Protein AF-A0A7C2M1I0-F1 (afdb_monomer)

Organism: NCBI:txid390640

Sequence (74 aa):
MREYKSFKEIERDLQLLKLQKEIDKEKILLNYNQTKESLSPKRLLKSAAGSIFKNALILKGATKVLGFIGDKWK

Foldseek 3Di:
DDDDPDPVVVVVVVVVVVVVVVVVVVVVVVCVVVVCVCPPVVNVVVVVVVVVVVVVVVVVVVVVVVVVVVVVVD

Radius of gyration: 28.97 Å; Cα contacts (8 Å, |Δi|>4): 6; chains: 1; bounding box: 58×34×72 Å

Structure (mmCIF, N/CA/C/O backbone):
data_AF-A0A7C2M1I0-F1
#
_entry.id   AF-A0A7C2M1I0-F1
#
loop_
_atom_site.group_PDB
_atom_site.id
_atom_site.type_symbol
_atom_site.label_atom_id
_atom_site.label_alt_id
_atom_site.label_comp_id
_atom_site.label_asym_id
_atom_site.label_entity_id
_atom_site.label_seq_id
_atom_site.pdbx_PDB_ins_code
_atom_site.Cartn_x
_atom_site.Cartn_y
_atom_site.Cartn_z
_atom_site.occupancy
_atom_site.B_iso_or_equiv
_atom_site.auth_seq_id
_atom_site.auth_comp_id
_atom_site.auth_asym_id
_atom_site.auth_atom_id
_atom_site.pdbx_PDB_model_num
ATOM 1 N N . MET A 1 1 ? -29.868 -1.695 10.029 1.00 61.50 1 MET A N 1
ATOM 2 C CA . MET A 1 1 ? -29.600 -0.876 11.231 1.00 61.50 1 MET A CA 1
ATOM 3 C C . MET A 1 1 ? -29.056 -1.828 12.283 1.00 61.50 1 MET A C 1
ATOM 5 O O . MET A 1 1 ? -29.643 -2.891 12.425 1.00 61.50 1 MET A O 1
ATOM 9 N N . ARG A 1 2 ? -27.906 -1.555 12.915 1.00 76.38 2 ARG A N 1
ATOM 10 C CA . ARG A 1 2 ? -27.430 -2.434 13.998 1.00 76.38 2 ARG A CA 1
ATOM 11 C C . ARG A 1 2 ? -28.251 -2.138 15.248 1.00 76.38 2 ARG A C 1
ATOM 13 O O . ARG A 1 2 ? -28.331 -0.982 15.653 1.00 76.38 2 ARG A O 1
ATOM 20 N N . GLU A 1 3 ? -28.877 -3.165 15.805 1.00 82.94 3 GLU A N 1
ATOM 21 C CA . GLU A 1 3 ? -29.581 -3.075 17.080 1.00 82.94 3 GLU A CA 1
ATOM 22 C C . GLU A 1 3 ? -28.578 -3.319 18.203 1.00 82.94 3 GLU A C 1
ATOM 24 O O . GLU A 1 3 ? -28.049 -4.421 18.346 1.00 82.94 3 GLU A O 1
ATOM 29 N N . TYR A 1 4 ? -28.284 -2.273 18.973 1.00 86.44 4 TYR A N 1
ATOM 30 C CA . TYR A 1 4 ? -27.404 -2.376 20.130 1.00 86.44 4 TYR A CA 1
ATOM 31 C C . TYR A 1 4 ? 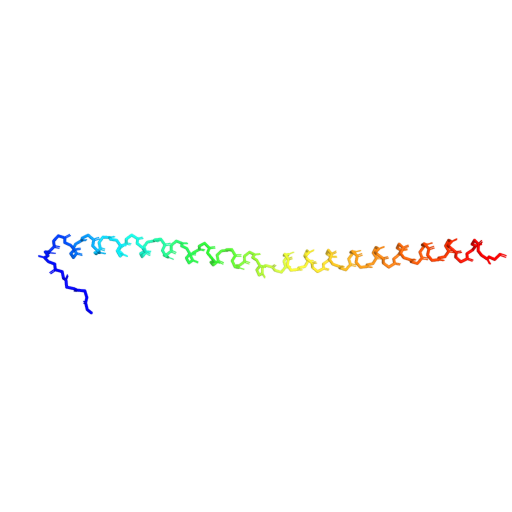-28.212 -2.815 21.338 1.00 86.44 4 TYR A C 1
ATOM 33 O O . TYR A 1 4 ? -29.218 -2.192 21.683 1.00 86.44 4 TYR A O 1
ATOM 41 N N . LYS A 1 5 ? -27.749 -3.864 22.013 1.00 87.25 5 LYS A N 1
ATOM 42 C CA . LYS A 1 5 ? -28.438 -4.393 23.199 1.00 87.25 5 LYS A CA 1
ATOM 43 C C . LYS A 1 5 ? -28.017 -3.673 24.483 1.00 87.25 5 LYS A C 1
ATOM 45 O O . LYS A 1 5 ? -28.643 -3.852 25.522 1.00 87.25 5 LYS A O 1
ATOM 50 N N . SER A 1 6 ? -26.944 -2.876 24.432 1.00 89.44 6 SER A N 1
ATOM 51 C CA . SER A 1 6 ? -26.403 -2.134 25.576 1.00 89.44 6 SER A CA 1
ATOM 52 C C . SER A 1 6 ? -25.533 -0.950 25.140 1.00 89.44 6 SER A C 1
ATOM 54 O O . SER A 1 6 ? -24.823 -1.026 24.137 1.00 89.44 6 SER A O 1
ATOM 56 N N . PHE A 1 7 ? -25.488 0.108 25.958 1.00 89.94 7 PHE A N 1
ATOM 57 C CA . PHE A 1 7 ? -24.565 1.239 25.782 1.00 89.94 7 PHE A CA 1
ATOM 58 C C . PHE A 1 7 ? -23.092 0.812 25.703 1.00 89.94 7 PHE A C 1
ATOM 60 O O . PHE A 1 7 ? -22.317 1.403 24.956 1.00 89.94 7 PHE A O 1
ATOM 67 N N . LYS A 1 8 ? -22.716 -0.275 26.389 1.00 91.19 8 LYS A N 1
ATOM 68 C CA . LYS A 1 8 ? -21.353 -0.827 26.345 1.00 91.19 8 LYS A CA 1
ATOM 69 C C . LYS A 1 8 ? -20.974 -1.355 24.958 1.00 91.19 8 LYS A C 1
ATOM 71 O O . LYS A 1 8 ? -19.801 -1.434 24.606 1.00 91.19 8 LYS A O 1
ATOM 76 N N . GLU A 1 9 ? -21.954 -1.770 24.164 1.00 89.62 9 GLU A N 1
ATOM 77 C CA . GLU A 1 9 ? -21.736 -2.216 22.790 1.00 89.62 9 GLU A CA 1
ATOM 78 C C . GLU A 1 9 ? -21.472 -1.030 21.861 1.00 89.62 9 GLU A C 1
ATOM 80 O O . GLU A 1 9 ? -20.512 -1.059 21.097 1.00 89.62 9 GLU A O 1
ATOM 85 N N . ILE A 1 10 ? -22.239 0.050 22.028 1.00 92.06 10 ILE A N 1
ATOM 86 C CA . ILE A 1 10 ? -22.048 1.313 21.305 1.00 92.06 10 ILE A CA 1
ATOM 87 C C . ILE A 1 10 ? -20.657 1.884 21.584 1.00 92.06 10 ILE A C 1
ATOM 89 O O . ILE A 1 10 ? -19.956 2.298 20.666 1.00 92.06 10 ILE A O 1
ATOM 93 N N . GLU A 1 11 ? -20.238 1.892 22.847 1.00 92.81 11 GLU A N 1
ATOM 94 C CA . GLU A 1 11 ? -18.959 2.469 23.252 1.00 92.81 11 GLU A CA 1
ATOM 95 C C . GLU A 1 11 ? -17.761 1.685 22.699 1.00 92.81 11 GLU A C 1
ATOM 97 O O . GLU A 1 11 ? -16.804 2.287 22.209 1.00 92.81 11 GLU A O 1
ATOM 102 N N . ARG A 1 12 ? -17.841 0.347 22.693 1.00 93.12 12 ARG A N 1
ATOM 103 C CA . ARG A 1 12 ? -16.828 -0.514 22.061 1.00 93.12 12 ARG A CA 1
ATOM 104 C C . ARG A 1 12 ? -16.714 -0.248 20.563 1.00 93.12 12 ARG A C 1
ATOM 106 O O . ARG A 1 12 ? -15.605 -0.087 20.060 1.00 93.12 12 ARG A O 1
ATOM 113 N N . ASP A 1 13 ? -17.839 -0.137 19.865 1.00 94.31 13 ASP A N 1
ATOM 114 C CA . ASP A 1 13 ? -17.842 0.184 18.436 1.00 94.31 13 ASP A CA 1
ATOM 115 C C . ASP A 1 13 ? -17.304 1.592 18.167 1.00 94.31 13 ASP A C 1
ATOM 117 O O . ASP A 1 13 ? -16.570 1.805 17.202 1.00 94.31 13 ASP A O 1
ATOM 121 N N . LEU A 1 14 ? -17.604 2.554 19.042 1.00 95.06 14 LEU A N 1
ATOM 122 C CA . LEU A 1 14 ? -17.066 3.907 18.946 1.00 95.06 14 LEU A CA 1
ATOM 123 C C . LEU A 1 14 ? -15.542 3.925 19.137 1.00 95.06 14 LEU A C 1
ATOM 125 O O . LEU A 1 14 ? -14.844 4.663 18.442 1.00 95.06 14 LEU A O 1
ATOM 129 N N . GLN A 1 15 ? -15.015 3.118 20.061 1.00 95.69 15 GLN A N 1
ATOM 130 C CA . GLN A 1 15 ? -13.572 2.941 20.248 1.00 95.69 15 GLN A CA 1
ATOM 131 C C . GLN A 1 15 ? -12.928 2.283 19.024 1.00 95.69 15 GLN A C 1
ATOM 133 O O . GLN A 1 15 ? -11.892 2.754 18.557 1.00 95.69 15 GLN A O 1
ATOM 138 N N . LEU A 1 16 ? -13.569 1.261 18.452 1.00 96.81 16 LEU A N 1
ATOM 139 C CA . LEU A 1 16 ? -13.094 0.596 17.240 1.00 96.81 16 LEU A CA 1
ATOM 140 C C . LEU A 1 16 ? -13.073 1.557 16.044 1.00 96.81 16 LEU A C 1
ATOM 142 O O . LEU A 1 16 ? -12.086 1.612 15.316 1.00 96.81 16 LEU A O 1
ATOM 146 N N . LEU A 1 17 ? -14.111 2.382 15.886 1.00 96.69 17 LEU A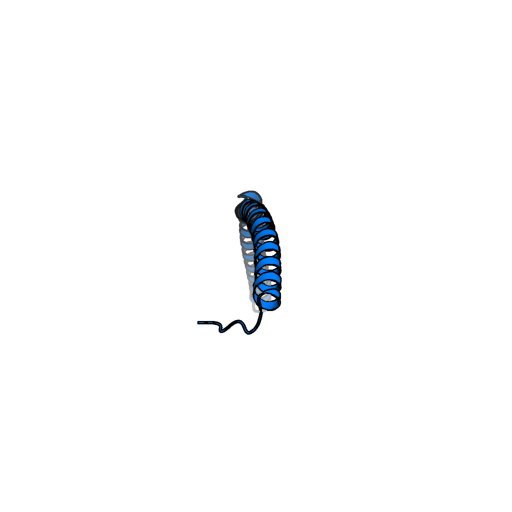 N 1
ATOM 147 C CA . LEU A 1 17 ? -14.165 3.429 14.862 1.00 96.69 17 LEU A CA 1
ATOM 148 C C . LEU A 1 17 ? -13.065 4.479 15.042 1.00 96.69 17 LEU A C 1
ATOM 150 O O . LEU A 1 17 ? -12.487 4.929 14.054 1.00 96.69 17 LEU A O 1
ATOM 154 N N . LYS A 1 18 ? -12.761 4.875 16.284 1.00 96.69 18 LYS A N 1
ATOM 155 C CA . LYS A 1 18 ? -11.650 5.797 16.571 1.00 96.69 18 LYS A CA 1
ATOM 156 C C . LYS A 1 18 ? -10.308 5.182 16.178 1.00 96.69 18 LYS A C 1
ATOM 158 O O . LYS A 1 18 ? -9.544 5.834 15.474 1.00 96.69 18 LYS A O 1
ATOM 163 N N . LEU A 1 19 ? -10.070 3.928 16.558 1.00 97.38 19 LEU A N 1
ATOM 164 C CA . LEU A 1 19 ? -8.846 3.208 16.212 1.00 97.38 19 LEU A CA 1
ATOM 165 C C . LEU A 1 19 ? -8.696 3.055 14.690 1.00 97.38 19 LEU A C 1
ATOM 167 O O . LEU A 1 19 ? -7.650 3.369 14.131 1.00 97.38 19 LEU A O 1
ATOM 171 N N . GLN A 1 20 ? -9.766 2.647 14.001 1.00 95.88 20 GLN A N 1
ATOM 172 C CA . GLN A 1 20 ? -9.781 2.531 12.541 1.00 95.88 20 GLN A CA 1
ATOM 173 C C . GLN A 1 20 ? -9.482 3.877 11.870 1.00 95.88 20 GLN A C 1
ATOM 175 O O . GLN A 1 20 ? -8.696 3.943 10.929 1.00 95.88 20 GLN A O 1
ATOM 180 N N . LYS A 1 21 ? -10.055 4.969 12.388 1.00 96.25 21 LYS A N 1
ATOM 181 C CA . LYS A 1 21 ? -9.804 6.323 11.885 1.00 96.25 21 LYS A CA 1
ATOM 182 C C . LYS A 1 21 ? -8.336 6.737 12.028 1.00 96.25 21 LYS A C 1
ATOM 184 O O . LYS A 1 21 ? -7.813 7.406 11.137 1.00 96.25 21 LYS A O 1
ATOM 189 N N . GLU A 1 22 ? -7.680 6.375 13.128 1.00 96.69 22 GLU A N 1
ATOM 190 C CA . GLU A 1 22 ? -6.247 6.632 13.324 1.00 96.69 22 GLU A CA 1
ATOM 191 C C . GLU A 1 22 ? -5.396 5.832 12.332 1.00 96.69 22 GLU A C 1
ATOM 193 O O . GLU A 1 22 ? -4.559 6.419 11.643 1.00 96.69 22 GLU A O 1
ATOM 198 N N . ILE A 1 23 ? -5.693 4.539 12.164 1.00 96.69 23 ILE A N 1
ATOM 199 C CA . ILE A 1 23 ? -5.032 3.672 11.175 1.00 96.69 23 ILE A CA 1
ATOM 200 C C . ILE A 1 23 ? -5.179 4.248 9.763 1.00 96.69 23 ILE A C 1
ATOM 202 O O . ILE A 1 23 ? -4.202 4.346 9.020 1.00 96.69 23 ILE A O 1
ATOM 206 N N . ASP A 1 24 ? -6.386 4.665 9.383 1.00 95.31 24 ASP A N 1
ATOM 207 C CA . ASP A 1 24 ? -6.643 5.205 8.048 1.00 95.31 24 ASP A CA 1
ATOM 208 C C . ASP A 1 24 ? -5.906 6.528 7.814 1.00 95.31 24 ASP A C 1
ATOM 210 O O . ASP A 1 24 ? -5.388 6.763 6.718 1.00 95.31 24 ASP A O 1
ATOM 214 N N . LYS A 1 25 ? -5.782 7.373 8.844 1.00 95.94 25 LYS A N 1
ATOM 215 C CA . LYS A 1 25 ? -5.002 8.615 8.769 1.00 95.94 25 LYS A CA 1
ATOM 216 C C . LYS A 1 25 ? -3.525 8.330 8.489 1.00 95.94 25 LYS A C 1
ATOM 218 O O . LYS A 1 25 ? -2.943 8.957 7.601 1.00 95.94 25 LYS A O 1
ATOM 223 N N . GLU A 1 26 ? -2.926 7.389 9.211 1.00 94.00 26 GLU A N 1
ATOM 224 C CA . GLU A 1 26 ? -1.534 6.986 8.983 1.00 94.00 26 GLU A CA 1
ATOM 225 C C . GLU A 1 26 ? -1.352 6.342 7.608 1.00 94.00 26 GLU A C 1
ATOM 227 O O . GLU A 1 26 ? -0.411 6.668 6.882 1.00 94.00 26 GLU A O 1
ATOM 232 N N . LYS A 1 27 ? -2.296 5.490 7.202 1.00 92.69 27 LYS A N 1
ATOM 233 C CA . LYS A 1 27 ? -2.281 4.816 5.903 1.00 92.69 27 LYS A CA 1
ATOM 234 C C . LYS A 1 27 ? -2.348 5.801 4.742 1.00 92.69 27 LYS A C 1
ATOM 236 O O . LYS A 1 27 ? -1.636 5.615 3.760 1.00 92.69 27 LYS A O 1
ATOM 241 N N . ILE A 1 28 ? -3.145 6.866 4.844 1.00 92.38 28 ILE A N 1
ATOM 242 C CA . ILE A 1 28 ? -3.169 7.940 3.839 1.00 92.38 28 ILE A CA 1
ATOM 243 C C . ILE A 1 28 ? -1.798 8.612 3.741 1.00 92.38 28 ILE A C 1
ATOM 245 O O . ILE A 1 28 ? -1.306 8.834 2.636 1.00 92.38 28 ILE A O 1
ATOM 249 N N . LEU A 1 29 ? -1.161 8.903 4.876 1.00 91.12 29 LEU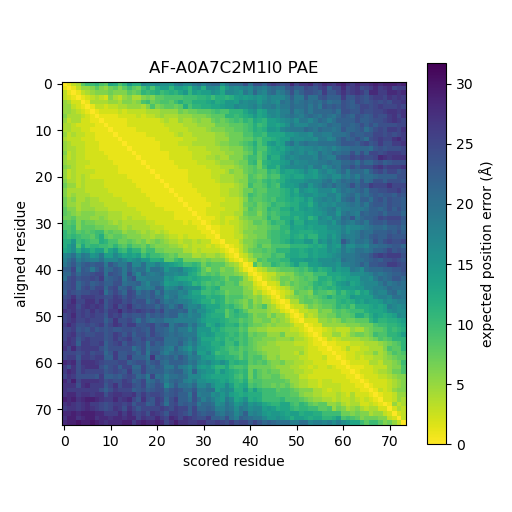 A N 1
ATOM 250 C CA . LEU A 1 29 ? 0.144 9.562 4.912 1.00 91.12 29 LEU A CA 1
ATOM 251 C C . LEU A 1 29 ? 1.243 8.673 4.305 1.00 91.12 29 LEU A C 1
ATOM 253 O O . LEU A 1 29 ? 2.043 9.130 3.484 1.00 91.12 29 LEU A O 1
ATOM 257 N N . LEU A 1 30 ? 1.231 7.383 4.649 1.00 91.38 30 LEU A N 1
ATOM 258 C CA . LEU A 1 30 ? 2.108 6.362 4.076 1.00 91.38 30 LEU A CA 1
ATOM 259 C C . LEU A 1 30 ? 1.882 6.208 2.572 1.00 91.38 30 LEU A C 1
ATOM 261 O O . LEU A 1 30 ? 2.840 6.279 1.804 1.00 91.38 30 LEU A O 1
ATOM 265 N N . ASN A 1 31 ? 0.628 6.063 2.142 1.00 85.94 31 ASN A N 1
ATOM 266 C CA . ASN A 1 31 ? 0.272 5.933 0.732 1.00 85.94 31 ASN A CA 1
ATOM 267 C C . ASN A 1 31 ? 0.657 7.181 -0.059 1.00 85.94 31 ASN A C 1
ATOM 269 O O . ASN A 1 31 ? 1.136 7.052 -1.180 1.00 85.94 31 ASN A O 1
ATOM 273 N N . TYR A 1 32 ? 0.489 8.380 0.499 1.00 86.38 32 TYR A N 1
ATOM 274 C CA . TYR A 1 32 ? 0.912 9.621 -0.144 1.00 86.38 32 TYR A CA 1
ATOM 275 C C . TYR A 1 32 ? 2.429 9.654 -0.347 1.00 86.38 32 TYR A C 1
ATOM 277 O O . TYR A 1 32 ? 2.897 9.922 -1.455 1.00 86.38 32 TYR A O 1
ATOM 285 N N . ASN A 1 33 ? 3.202 9.308 0.685 1.00 79.88 33 ASN A N 1
ATOM 286 C CA . ASN A 1 33 ? 4.660 9.247 0.595 1.00 79.88 33 ASN A CA 1
ATOM 287 C C . ASN A 1 33 ? 5.127 8.169 -0.396 1.00 79.88 33 ASN A C 1
ATOM 289 O O . ASN A 1 33 ? 5.929 8.462 -1.281 1.00 79.88 33 ASN A O 1
ATOM 293 N N . GLN A 1 34 ? 4.569 6.958 -0.328 1.00 80.31 34 GLN A N 1
ATOM 294 C CA . GLN A 1 34 ? 4.875 5.873 -1.265 1.00 80.31 34 GLN A CA 1
ATOM 295 C C . GLN A 1 34 ? 4.471 6.216 -2.698 1.00 80.31 34 GLN A C 1
ATOM 297 O O . GLN A 1 34 ? 5.222 5.943 -3.633 1.00 80.31 34 GLN A O 1
ATOM 302 N N . THR A 1 35 ? 3.309 6.841 -2.888 1.00 81.31 35 THR A N 1
ATOM 303 C CA . THR A 1 35 ? 2.835 7.268 -4.207 1.00 81.31 35 THR A CA 1
ATOM 304 C C . THR A 1 35 ? 3.756 8.347 -4.762 1.00 81.31 35 THR A C 1
ATOM 306 O O . THR A 1 35 ? 4.213 8.210 -5.893 1.00 81.31 35 THR A O 1
ATOM 309 N N . LYS A 1 36 ? 4.147 9.343 -3.959 1.00 77.38 36 LYS A N 1
ATOM 310 C CA . LYS A 1 36 ? 5.132 10.372 -4.332 1.00 77.38 36 LYS A CA 1
ATOM 311 C C . LYS A 1 36 ? 6.495 9.773 -4.693 1.00 77.38 36 LYS A C 1
ATOM 313 O O . LYS A 1 36 ? 7.120 10.205 -5.660 1.00 77.38 36 LYS A O 1
ATOM 318 N N . GLU A 1 37 ? 6.958 8.767 -3.957 1.00 69.50 37 GLU A N 1
ATOM 319 C CA . GLU A 1 37 ? 8.194 8.050 -4.280 1.00 69.50 37 GLU A CA 1
ATOM 320 C C . GLU A 1 37 ? 8.062 7.175 -5.533 1.00 69.50 37 GLU A C 1
ATOM 322 O O . GLU A 1 37 ? 8.995 7.097 -6.330 1.00 69.50 37 GLU A O 1
ATOM 327 N N . SER A 1 38 ? 6.919 6.518 -5.737 1.00 64.50 38 SER A N 1
ATOM 328 C CA . SER A 1 38 ? 6.646 5.662 -6.901 1.00 64.50 38 SER A CA 1
ATOM 329 C C . SER A 1 38 ? 6.458 6.456 -8.196 1.00 64.50 38 SER A C 1
ATOM 331 O O . SER A 1 38 ? 6.979 6.052 -9.233 1.00 64.50 38 SER A O 1
ATOM 333 N N . LEU A 1 39 ? 5.810 7.620 -8.113 1.00 68.31 39 LEU A N 1
ATOM 334 C CA . LEU A 1 39 ? 5.651 8.592 -9.194 1.00 68.31 39 LEU A CA 1
ATOM 335 C C . LEU A 1 39 ? 6.891 9.475 -9.363 1.00 68.31 39 LEU A C 1
ATOM 337 O O . LEU A 1 39 ? 6.936 10.295 -10.279 1.00 68.31 39 LEU A O 1
ATOM 341 N N . SER A 1 40 ? 7.909 9.323 -8.506 1.00 68.38 40 SER A N 1
ATOM 342 C CA . SER A 1 40 ? 9.169 10.031 -8.682 1.00 68.38 40 SER A CA 1
ATOM 343 C C . SER A 1 40 ? 9.743 9.687 -10.061 1.00 68.38 40 SER A C 1
ATOM 345 O O . SER A 1 40 ? 9.990 8.504 -10.340 1.00 68.38 40 SER A O 1
ATOM 347 N N . PRO A 1 41 ? 10.039 10.695 -10.907 1.00 60.97 41 PRO A N 1
ATOM 348 C CA . PRO A 1 41 ? 10.602 10.488 -12.239 1.00 60.97 41 PRO A CA 1
ATOM 349 C C . PRO A 1 41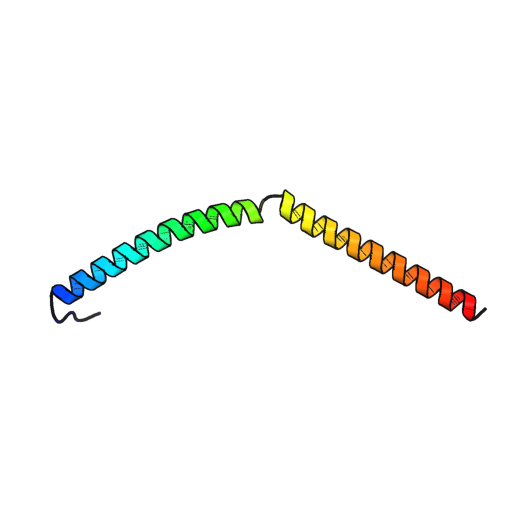 ? 11.840 9.587 -12.221 1.00 60.97 41 PRO A C 1
ATOM 351 O O . PRO A 1 41 ? 12.071 8.833 -13.155 1.00 60.97 41 PRO A O 1
ATOM 354 N N . LYS A 1 42 ? 12.597 9.570 -11.115 1.00 65.31 42 LYS A N 1
ATOM 355 C CA . LYS A 1 42 ? 13.773 8.710 -10.929 1.00 65.31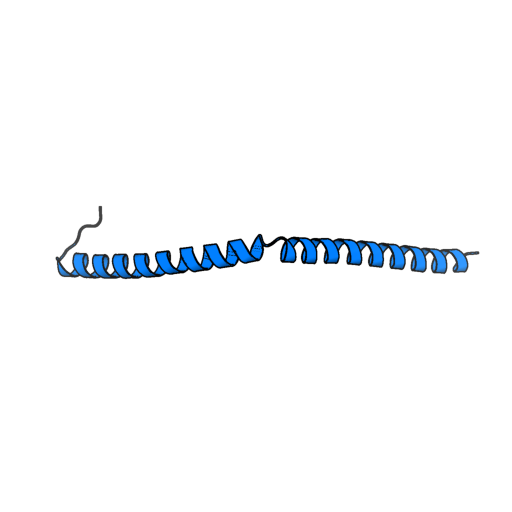 42 LYS A CA 1
ATOM 356 C C . LYS A 1 42 ? 13.458 7.208 -11.041 1.00 65.31 42 LYS A C 1
ATOM 358 O O . LYS A 1 42 ? 14.262 6.472 -11.610 1.00 65.31 42 LYS A O 1
ATOM 363 N N . ARG A 1 43 ? 12.315 6.726 -10.532 1.00 63.06 43 ARG A N 1
ATOM 364 C CA . ARG A 1 43 ? 11.946 5.292 -10.596 1.00 63.06 43 ARG A CA 1
ATOM 365 C C . ARG A 1 43 ? 11.348 4.912 -11.946 1.00 63.06 43 ARG A C 1
ATOM 36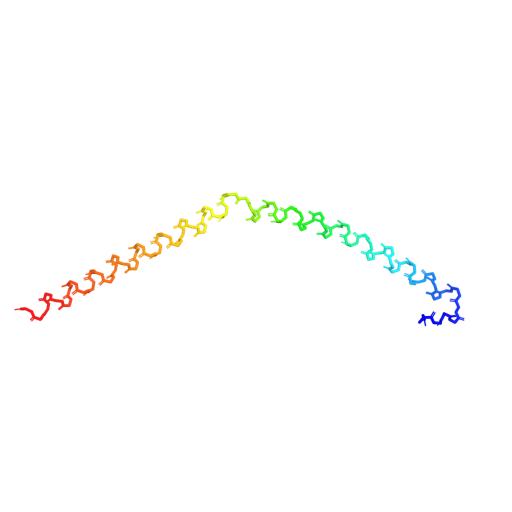7 O O . ARG A 1 43 ? 11.643 3.826 -12.452 1.00 63.06 43 ARG A O 1
ATOM 374 N N . LEU A 1 44 ? 10.577 5.818 -12.545 1.00 65.56 44 LEU A N 1
ATOM 375 C CA . LEU A 1 44 ? 10.068 5.656 -13.907 1.00 65.56 44 LEU A CA 1
ATOM 376 C C . LEU A 1 44 ? 11.226 5.614 -14.913 1.00 65.56 44 LEU A C 1
ATOM 378 O O . LEU A 1 44 ? 11.302 4.690 -15.718 1.00 65.56 44 LEU A O 1
ATOM 382 N N . LEU A 1 45 ? 12.198 6.521 -14.783 1.00 65.69 45 LEU A N 1
ATOM 383 C CA . LEU A 1 45 ? 13.413 6.541 -15.600 1.00 65.69 45 LEU A CA 1
ATOM 384 C C . LEU A 1 45 ? 14.285 5.301 -15.380 1.00 65.69 45 LEU A C 1
ATOM 386 O O . LEU A 1 45 ? 14.778 4.737 -16.349 1.00 65.69 45 LEU A O 1
ATOM 390 N N . LYS A 1 46 ? 14.442 4.817 -14.140 1.00 67.44 46 LYS A N 1
ATOM 391 C CA . LYS A 1 46 ? 15.178 3.569 -13.865 1.00 67.44 46 LYS A CA 1
ATOM 392 C C . LYS A 1 46 ? 14.511 2.349 -14.514 1.00 67.44 46 LYS A C 1
ATOM 394 O O . LYS A 1 46 ? 15.206 1.486 -15.047 1.00 67.44 46 LYS A O 1
ATOM 399 N N . SER A 1 47 ? 13.180 2.289 -14.497 1.00 63.41 47 SER A N 1
ATOM 400 C CA . SER A 1 47 ? 12.416 1.196 -15.115 1.00 63.41 47 SER A CA 1
ATOM 401 C C . SER A 1 47 ? 12.460 1.264 -16.646 1.00 63.41 47 SER A C 1
ATOM 403 O O . SER A 1 47 ? 12.689 0.242 -17.290 1.00 63.41 47 SER A O 1
ATOM 405 N N . ALA A 1 48 ? 12.330 2.463 -17.222 1.00 69.31 48 ALA A N 1
ATOM 406 C CA . ALA A 1 48 ? 12.433 2.696 -18.662 1.00 69.31 48 ALA A CA 1
ATOM 407 C C . ALA A 1 48 ? 13.855 2.461 -19.196 1.00 69.31 48 ALA A C 1
ATOM 409 O O . ALA A 1 48 ? 14.035 1.803 -20.215 1.00 69.31 48 ALA A O 1
ATOM 410 N N . ALA A 1 49 ? 14.889 2.918 -18.487 1.00 71.56 49 ALA A N 1
ATOM 411 C CA . ALA A 1 49 ? 16.270 2.607 -18.841 1.00 71.56 49 ALA A CA 1
ATOM 412 C C . ALA A 1 49 ? 16.503 1.089 -18.796 1.00 71.56 49 ALA A C 1
ATOM 414 O O . ALA A 1 49 ? 17.020 0.512 -19.750 1.00 71.56 49 ALA A O 1
ATOM 415 N N . GLY A 1 50 ? 16.051 0.416 -17.732 1.00 71.06 50 GLY A N 1
ATOM 416 C CA . GLY A 1 50 ? 16.180 -1.033 -17.592 1.00 71.06 50 GLY A CA 1
ATOM 417 C C . GLY A 1 50 ? 15.530 -1.829 -18.730 1.00 71.06 50 GLY A C 1
ATOM 418 O O . GLY A 1 50 ? 16.112 -2.818 -19.175 1.00 71.06 50 GLY A O 1
ATOM 419 N N . SER A 1 51 ? 14.361 -1.417 -19.229 1.00 71.62 51 SER A N 1
ATOM 420 C CA . SER A 1 51 ? 13.702 -2.090 -20.357 1.00 71.62 51 SER A CA 1
ATOM 421 C C . SER A 1 51 ? 14.400 -1.820 -21.693 1.00 71.62 51 SER A C 1
ATOM 423 O O . SER A 1 51 ? 14.597 -2.756 -22.469 1.00 71.62 51 SER A O 1
ATOM 425 N N . ILE A 1 52 ? 14.863 -0.589 -21.937 1.00 73.31 52 ILE A N 1
ATOM 426 C CA . ILE A 1 52 ? 15.609 -0.239 -23.157 1.00 73.31 52 ILE A CA 1
ATOM 427 C C . ILE A 1 52 ? 16.940 -1.006 -23.219 1.00 73.31 52 ILE A C 1
ATOM 429 O O . ILE A 1 52 ? 17.258 -1.603 -24.249 1.00 73.31 52 ILE A O 1
ATOM 433 N N . PHE A 1 53 ? 17.687 -1.071 -22.110 1.00 76.69 53 PHE A N 1
ATOM 434 C CA . PHE A 1 53 ? 18.943 -1.829 -22.045 1.00 76.69 53 PHE A CA 1
ATOM 435 C C . PHE A 1 53 ? 18.732 -3.331 -22.270 1.00 76.69 53 PHE A C 1
ATOM 437 O O . PHE A 1 53 ? 19.501 -3.947 -23.008 1.00 76.69 53 PHE A O 1
ATOM 444 N N . LYS A 1 54 ? 17.683 -3.925 -21.686 1.00 78.38 54 LYS A N 1
ATOM 445 C CA . LYS A 1 54 ? 17.356 -5.348 -21.885 1.00 78.38 54 LYS A CA 1
ATOM 446 C C . LYS A 1 54 ? 17.014 -5.652 -23.341 1.00 78.38 54 LYS A C 1
ATOM 448 O O . LYS A 1 54 ? 17.566 -6.594 -23.902 1.00 78.38 54 LYS A O 1
ATOM 453 N N . ASN A 1 55 ? 16.172 -4.834 -23.968 1.00 77.88 55 ASN A N 1
ATOM 454 C CA . ASN A 1 55 ? 15.780 -5.026 -25.365 1.00 77.88 55 ASN A CA 1
ATOM 455 C C . ASN A 1 55 ? 16.980 -4.879 -26.314 1.00 77.88 55 ASN A C 1
ATOM 457 O O . ASN A 1 55 ? 17.150 -5.692 -27.221 1.00 77.88 55 ASN A O 1
ATOM 461 N N . ALA A 1 56 ? 17.861 -3.906 -26.063 1.00 80.88 56 ALA A N 1
ATOM 462 C CA . ALA A 1 56 ? 19.091 -3.735 -26.832 1.00 80.88 56 ALA A CA 1
ATOM 463 C C . ALA A 1 56 ? 20.061 -4.922 -26.667 1.00 80.88 56 ALA A C 1
ATOM 465 O O . ALA A 1 56 ? 20.684 -5.347 -27.642 1.00 80.88 56 ALA A O 1
ATOM 466 N N . LEU A 1 57 ? 20.177 -5.481 -25.457 1.00 82.69 57 LEU A N 1
ATOM 467 C CA . LEU A 1 57 ? 20.987 -6.672 -25.182 1.00 82.69 57 LEU A CA 1
ATOM 468 C C . LEU A 1 57 ? 20.431 -7.923 -25.868 1.00 82.69 57 LEU A C 1
ATOM 470 O O . LEU A 1 57 ? 21.199 -8.656 -26.488 1.00 82.69 57 LEU A O 1
ATOM 474 N N . ILE A 1 58 ? 19.116 -8.145 -25.806 1.00 84.88 58 ILE A N 1
ATOM 475 C CA . ILE A 1 58 ? 18.454 -9.280 -26.466 1.00 84.88 58 ILE A CA 1
ATOM 476 C C . ILE A 1 58 ? 18.630 -9.181 -27.985 1.00 84.88 58 ILE A C 1
ATOM 478 O O . ILE A 1 58 ? 19.000 -10.166 -28.618 1.00 84.88 58 ILE A O 1
ATOM 482 N N . LEU A 1 59 ? 18.458 -7.990 -28.567 1.00 85.25 59 LEU A N 1
ATOM 483 C CA . LEU A 1 59 ? 18.650 -7.775 -30.002 1.00 85.25 59 LEU A CA 1
ATOM 484 C C . LEU A 1 59 ? 20.112 -7.997 -30.433 1.00 85.25 59 LEU A C 1
ATOM 486 O O . LEU A 1 59 ? 20.372 -8.668 -31.435 1.00 85.25 59 LEU A O 1
ATOM 490 N N . LYS A 1 60 ? 21.083 -7.488 -29.661 1.00 85.00 60 LYS A N 1
ATOM 491 C CA . LYS A 1 60 ? 22.519 -7.729 -29.904 1.00 85.00 60 LYS A CA 1
ATOM 492 C C . LYS A 1 60 ? 22.888 -9.211 -29.760 1.00 85.00 60 LYS A C 1
ATOM 494 O O . LYS A 1 60 ? 23.691 -9.716 -30.538 1.00 85.00 60 LYS A O 1
ATOM 499 N N . GLY A 1 61 ? 22.306 -9.917 -28.792 1.00 88.94 61 GLY A N 1
ATOM 500 C CA . GLY A 1 61 ? 22.510 -11.355 -28.608 1.00 88.94 61 GLY A CA 1
ATOM 501 C C . GLY A 1 61 ? 21.928 -12.174 -29.761 1.00 88.94 61 GLY A C 1
ATOM 502 O O . GLY A 1 61 ? 22.633 -12.993 -30.346 1.00 88.94 61 GLY A O 1
ATOM 503 N N . ALA A 1 62 ? 20.677 -11.901 -30.139 1.00 88.31 62 ALA A N 1
ATOM 504 C CA . ALA A 1 62 ? 19.984 -12.591 -31.225 1.00 88.31 62 ALA A CA 1
ATOM 505 C C . ALA A 1 62 ? 20.701 -12.424 -32.574 1.00 88.31 62 ALA A C 1
ATOM 507 O O . ALA A 1 62 ? 20.902 -13.405 -33.284 1.00 88.31 62 ALA A O 1
ATOM 508 N N . THR A 1 63 ? 21.153 -11.210 -32.901 1.00 85.38 63 THR A N 1
ATOM 509 C CA . THR A 1 63 ? 21.912 -10.945 -34.139 1.00 85.38 63 THR A CA 1
ATOM 510 C C . THR A 1 63 ? 23.272 -11.640 -34.155 1.00 85.38 63 THR A C 1
ATOM 512 O O . THR A 1 63 ? 23.664 -12.179 -35.187 1.00 85.38 63 THR A O 1
ATOM 515 N N . LYS A 1 64 ? 23.974 -11.705 -33.017 1.00 87.88 64 LYS A N 1
ATOM 516 C CA . LYS A 1 64 ? 25.255 -12.419 -32.908 1.00 87.88 64 LYS A CA 1
ATOM 517 C C . LYS A 1 64 ? 25.093 -13.931 -33.086 1.00 87.88 64 LYS A C 1
ATOM 519 O O . LYS A 1 64 ? 25.900 -14.554 -33.768 1.00 87.88 64 LYS A O 1
ATOM 524 N N . VAL A 1 65 ? 24.047 -14.511 -32.495 1.00 88.00 65 VAL A N 1
ATOM 525 C CA . VAL A 1 65 ? 23.728 -15.940 -32.641 1.00 88.00 65 VAL A CA 1
ATOM 526 C C . VAL A 1 65 ? 23.289 -16.257 -34.072 1.00 88.00 65 VAL A C 1
ATOM 528 O O . VAL A 1 65 ? 23.778 -17.225 -34.647 1.00 88.00 65 VAL A O 1
ATOM 531 N N . LEU A 1 66 ? 22.436 -15.423 -34.676 1.00 87.56 66 LEU A N 1
ATOM 532 C CA . LEU A 1 66 ? 22.036 -15.565 -36.079 1.00 87.56 66 LEU A CA 1
ATOM 533 C C . LEU A 1 66 ? 23.231 -15.484 -37.033 1.00 87.56 66 LEU A C 1
ATOM 535 O O . LEU A 1 66 ? 23.335 -16.321 -37.921 1.00 87.56 66 LEU A O 1
ATOM 539 N N . GLY A 1 67 ? 24.143 -14.528 -36.832 1.00 84.62 67 GLY A N 1
ATOM 540 C CA . GLY A 1 67 ? 25.358 -14.411 -37.643 1.00 84.62 67 GLY A CA 1
ATOM 541 C C . GLY A 1 67 ? 26.260 -15.639 -37.521 1.00 84.62 67 GLY A C 1
ATOM 542 O O . GLY A 1 67 ? 26.698 -16.179 -38.529 1.00 84.62 67 GLY A O 1
ATOM 543 N N . PHE A 1 68 ? 26.458 -16.145 -36.301 1.00 86.81 68 PHE A N 1
ATOM 544 C CA . PHE A 1 68 ? 27.259 -17.350 -36.067 1.00 86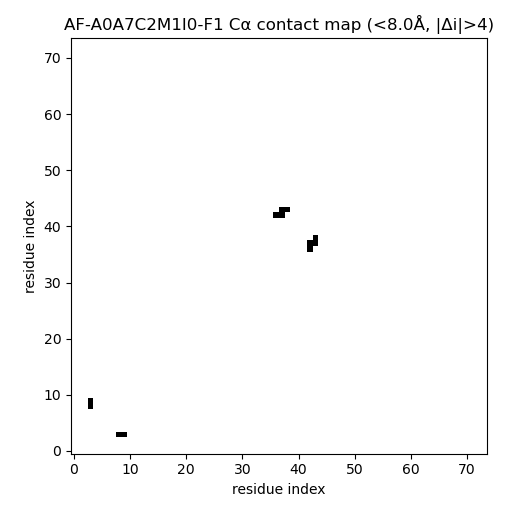.81 68 PHE A CA 1
ATOM 545 C C . PHE A 1 68 ? 26.640 -18.612 -36.684 1.00 86.81 68 PHE A C 1
ATOM 547 O O . PHE A 1 68 ? 27.358 -19.471 -37.188 1.00 86.81 68 PHE A O 1
ATOM 554 N N . ILE A 1 69 ? 25.310 -18.742 -36.654 1.00 82.88 69 ILE A N 1
ATOM 555 C CA . ILE A 1 69 ? 24.615 -19.852 -37.314 1.00 82.88 69 ILE A CA 1
ATOM 556 C C . ILE A 1 69 ? 24.703 -19.689 -38.836 1.00 82.88 69 ILE A C 1
ATOM 558 O O . ILE A 1 69 ? 25.013 -20.659 -39.514 1.00 82.88 69 ILE A O 1
ATOM 562 N N . GLY A 1 70 ? 24.492 -18.484 -39.372 1.00 79.38 70 GLY A N 1
ATOM 563 C CA . GLY A 1 70 ? 24.577 -18.203 -40.808 1.00 79.38 70 GLY A CA 1
ATOM 564 C C . GLY A 1 70 ? 25.954 -18.498 -41.411 1.00 79.38 70 GLY A C 1
ATOM 565 O O . GLY A 1 70 ? 26.021 -19.110 -42.473 1.00 79.38 70 GLY A O 1
ATOM 566 N N . ASP A 1 71 ? 27.038 -18.156 -40.709 1.00 74.75 71 ASP A N 1
ATOM 567 C CA . ASP 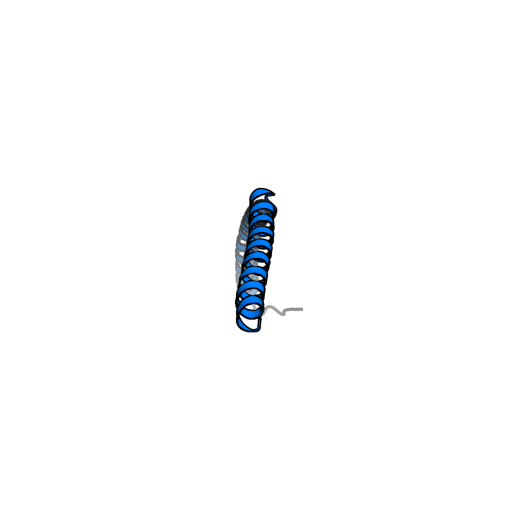A 1 71 ? 28.412 -18.485 -41.129 1.00 74.75 71 ASP A CA 1
ATOM 568 C C . ASP A 1 71 ? 28.722 -19.989 -41.058 1.00 74.75 71 ASP A C 1
ATOM 570 O O . ASP A 1 71 ? 29.624 -20.461 -41.739 1.00 74.75 71 ASP A O 1
ATOM 574 N N . LYS A 1 72 ? 27.980 -20.765 -40.257 1.00 69.25 72 LYS A N 1
ATOM 575 C CA . LYS A 1 72 ? 28.183 -22.218 -40.114 1.00 69.25 72 LYS A CA 1
ATOM 576 C C . LYS A 1 72 ? 27.541 -23.041 -41.241 1.00 69.25 72 LYS A C 1
ATOM 578 O O . LYS A 1 72 ? 27.841 -24.225 -41.365 1.00 69.25 72 LYS A O 1
ATOM 583 N N . TRP A 1 73 ? 26.627 -22.446 -42.009 1.00 61.59 73 TRP A N 1
ATOM 584 C CA . TRP A 1 73 ? 25.922 -23.086 -43.131 1.00 61.59 73 TRP A CA 1
ATOM 585 C C . TRP A 1 73 ? 26.400 -22.577 -44.505 1.00 61.59 73 TRP A C 1
ATOM 587 O O . TRP A 1 73 ? 25.752 -22.858 -45.514 1.00 61.59 73 TRP A O 1
ATOM 597 N N . LYS A 1 74 ? 27.516 -21.839 -44.543 1.00 54.50 74 LYS A N 1
ATOM 598 C CA . LYS A 1 74 ? 28.189 -21.340 -45.748 1.00 54.50 74 LYS A CA 1
ATOM 599 C C . LYS A 1 74 ? 29.525 -22.051 -45.942 1.00 54.50 74 LYS A C 1
ATOM 601 O O . LYS A 1 74 ? 29.896 -22.241 -47.119 1.00 54.50 74 LYS A O 1
#

Secondary structure (DSSP, 8-state):
----SSHHHHHHHHHHHHHHHHHHHHHHHHHHHHHHHHS-HHHHHHHHHHHHHHHHHHHHHHHHHHHHHHHHT-

pLDDT: mean 82.23, std 11.38, range [54.5, 97.38]

Solvent-accessible surface area (backbone atoms only — not comparable to full-atom values): 4210 Å² total; per-residue (Å²): 132,90,83,71,93,44,72,71,54,54,51,50,52,51,51,50,52,51,51,52,5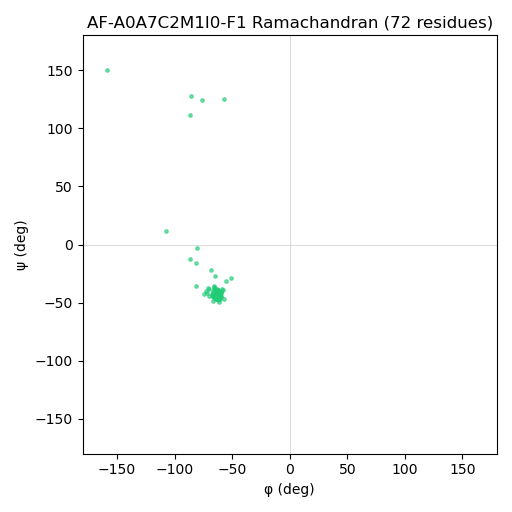1,51,52,50,54,53,48,51,53,50,49,49,52,51,47,54,56,60,68,29,64,69,51,53,49,51,51,53,49,53,50,53,53,49,53,54,49,51,52,54,49,51,52,53,52,50,51,57,53,55,64,72,78,109

Mean predicted aligned error: 12.67 Å

InterPro domains:
  IPR046290 Protein of unknown function DUF6327 [PF19852] (2-53)